Protein AF-A0A2N7QPP7-F1 (afdb_monomer)

Nearest PDB structures (foldseek):
  8wt9-assembly1_D  TM=9.620E-01  e=8.419E-05  Escherichia coli
  8wt7-assembly1_C  TM=9.598E-01  e=2.816E-04  Escherichia coli

pLDDT: mean 89.64, std 8.33, range [56.47, 95.56]

Solvent-accessible surface area (backbone atoms only — not comparable to full-atom values): 4197 Å² total; per-residue (Å²): 129,71,88,83,54,66,65,67,61,56,62,65,33,46,60,59,23,48,49,34,38,76,72,37,72,36,31,33,45,43,44,47,57,42,45,74,70,70,46,55,72,69,57,47,40,54,52,38,34,54,49,50,52,53,49,53,50,49,28,68,74,67,72,46,79,87,62,62,76,85,52,48,116

Radius of gyration: 12.39 Å; Cα contacts (8 Å, |Δi|>4): 53; chains: 1; bounding box: 26×25×29 Å

Secondary structure (DSSP, 8-state):
--TTS-HHHHHHHHHHHHHHHHH-HHHHHHHHHHHHTT--HHHHHHHHHHHHHHHHHHHHHH-PPP-GGGG--

Structure (mmCIF, N/CA/C/O backbone):
data_AF-A0A2N7QPP7-F1
#
_entry.id   AF-A0A2N7QPP7-F1
#
loop_
_atom_site.group_PDB
_atom_site.id
_atom_site.type_symbol
_atom_site.label_atom_id
_atom_site.label_alt_id
_atom_site.label_comp_id
_atom_site.label_asym_id
_atom_site.label_entity_id
_atom_site.label_seq_id
_atom_site.pdbx_PDB_ins_code
_atom_site.Cartn_x
_atom_site.Cartn_y
_atom_site.Cartn_z
_atom_site.occupancy
_atom_site.B_iso_or_equiv
_atom_site.auth_seq_id
_atom_site.auth_comp_id
_atom_site.auth_asym_id
_atom_site.auth_atom_id
_atom_site.pdbx_PDB_model_num
ATOM 1 N N . MET A 1 1 ? 5.534 3.709 10.583 1.00 56.47 1 MET A N 1
ATOM 2 C CA . MET A 1 1 ? 6.562 4.247 9.666 1.00 56.47 1 MET A CA 1
ATOM 3 C C . MET A 1 1 ? 7.481 5.102 10.508 1.00 56.47 1 MET A C 1
ATOM 5 O O . MET A 1 1 ? 6.982 6.037 11.123 1.00 56.47 1 MET A O 1
ATOM 9 N N . SER A 1 2 ? 8.761 4.746 10.619 1.00 64.38 2 SER A N 1
ATOM 10 C CA . SER A 1 2 ? 9.703 5.602 11.341 1.00 64.38 2 SER A CA 1
ATOM 11 C C . SER A 1 2 ? 9.740 6.979 10.669 1.00 64.38 2 SER A C 1
ATOM 13 O O . SER A 1 2 ? 9.777 7.062 9.435 1.00 64.38 2 SER A O 1
ATOM 15 N N . LYS A 1 3 ? 9.709 8.062 11.458 1.00 67.06 3 LYS A N 1
ATOM 16 C CA . LYS A 1 3 ? 9.877 9.429 10.930 1.00 67.06 3 LYS A CA 1
ATOM 17 C C . LYS A 1 3 ? 11.260 9.636 10.292 1.00 67.06 3 LYS A C 1
ATOM 19 O O . LYS A 1 3 ? 11.419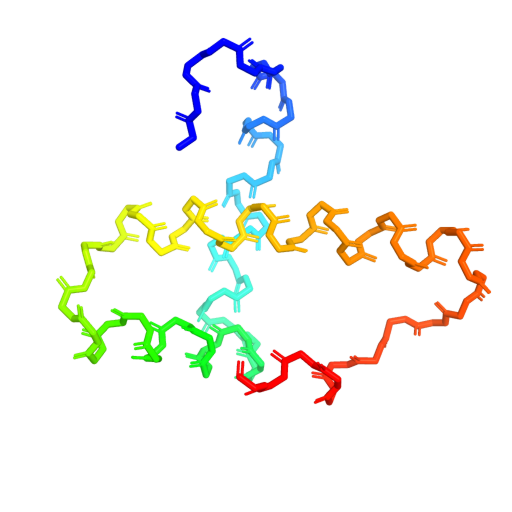 10.558 9.497 1.00 67.06 3 LYS A O 1
ATOM 24 N N . VAL A 1 4 ? 12.193 8.720 10.557 1.00 72.12 4 VAL A N 1
ATOM 25 C CA . VAL A 1 4 ? 13.585 8.718 10.085 1.00 72.12 4 VAL A CA 1
ATOM 26 C C . VAL A 1 4 ? 13.730 8.322 8.604 1.00 72.12 4 VAL A C 1
ATOM 28 O O . VAL A 1 4 ? 14.740 8.627 7.990 1.00 72.12 4 VAL A O 1
ATOM 31 N N . GLY A 1 5 ? 12.727 7.689 7.978 1.00 72.81 5 GLY A N 1
ATOM 32 C CA . GLY A 1 5 ? 12.818 7.314 6.554 1.00 72.81 5 GLY A CA 1
ATOM 33 C C . GLY A 1 5 ? 12.883 8.509 5.581 1.00 72.81 5 GLY A C 1
ATOM 34 O O . GLY A 1 5 ? 12.589 9.645 5.957 1.00 72.81 5 GLY A O 1
ATOM 35 N N . HIS A 1 6 ? 13.176 8.243 4.304 1.00 83.81 6 HIS A N 1
ATOM 36 C CA . HIS A 1 6 ? 13.303 9.279 3.270 1.00 83.81 6 HIS A CA 1
ATOM 37 C C . HIS A 1 6 ? 11.999 10.081 3.086 1.00 83.81 6 HIS A C 1
ATOM 39 O O . HIS A 1 6 ? 10.958 9.538 2.702 1.00 83.81 6 HIS A O 1
ATOM 45 N N . SER A 1 7 ? 12.047 11.391 3.345 1.00 85.88 7 SER A N 1
ATOM 46 C CA . SER A 1 7 ? 10.877 12.286 3.331 1.00 85.88 7 SER A CA 1
ATOM 47 C C . SER A 1 7 ? 10.206 12.363 1.957 1.00 85.88 7 SER A C 1
ATOM 49 O O . SER A 1 7 ? 8.985 12.225 1.864 1.00 85.88 7 SER A O 1
ATOM 51 N N . PHE A 1 8 ? 11.009 12.497 0.898 1.00 88.19 8 PHE A N 1
ATOM 52 C CA . PHE A 1 8 ? 10.546 12.492 -0.492 1.00 88.19 8 PHE A CA 1
ATOM 53 C C . PHE A 1 8 ? 9.730 11.241 -0.832 1.00 88.19 8 PHE A C 1
ATOM 55 O O . PHE A 1 8 ? 8.600 11.355 -1.297 1.00 88.19 8 PHE A O 1
ATOM 62 N N . LEU A 1 9 ? 10.246 10.049 -0.509 1.00 85.94 9 LEU A N 1
ATOM 63 C CA . LEU A 1 9 ? 9.567 8.790 -0.811 1.00 85.94 9 LEU A CA 1
ATOM 64 C C . LEU A 1 9 ? 8.215 8.681 -0.091 1.00 85.94 9 LEU A C 1
ATOM 66 O O . LEU A 1 9 ? 7.234 8.217 -0.668 1.00 85.94 9 LEU A O 1
ATOM 70 N N . ARG A 1 10 ? 8.120 9.172 1.153 1.00 86.62 10 ARG A N 1
ATOM 71 C CA . ARG A 1 10 ? 6.835 9.231 1.867 1.00 86.62 10 ARG A CA 1
ATOM 72 C C . ARG A 1 10 ? 5.826 10.136 1.168 1.00 86.62 10 ARG A C 1
ATOM 74 O O . ARG A 1 10 ? 4.657 9.773 1.078 1.00 86.62 10 ARG A O 1
ATOM 81 N N . LYS A 1 11 ? 6.264 11.303 0.691 1.00 89.94 11 LYS A N 1
ATOM 82 C CA . LYS A 1 11 ? 5.400 12.245 -0.030 1.00 89.94 11 LYS A CA 1
ATOM 83 C C . LYS A 1 11 ? 4.943 11.646 -1.362 1.00 89.94 11 LYS A C 1
ATOM 85 O O . LYS A 1 11 ? 3.748 11.645 -1.641 1.00 89.94 11 LYS A O 1
ATOM 90 N N . ALA A 1 12 ? 5.873 11.064 -2.118 1.00 92.06 12 ALA A N 1
ATOM 91 C CA . ALA A 1 12 ? 5.605 10.445 -3.412 1.00 92.06 12 ALA A CA 1
ATOM 92 C C . ALA A 1 12 ? 4.626 9.264 -3.313 1.00 92.06 12 ALA A C 1
ATOM 94 O O . ALA A 1 12 ? 3.746 9.124 -4.153 1.00 92.06 12 ALA A O 1
ATOM 95 N N . LEU A 1 13 ? 4.730 8.439 -2.266 1.00 92.06 13 LEU A N 1
AT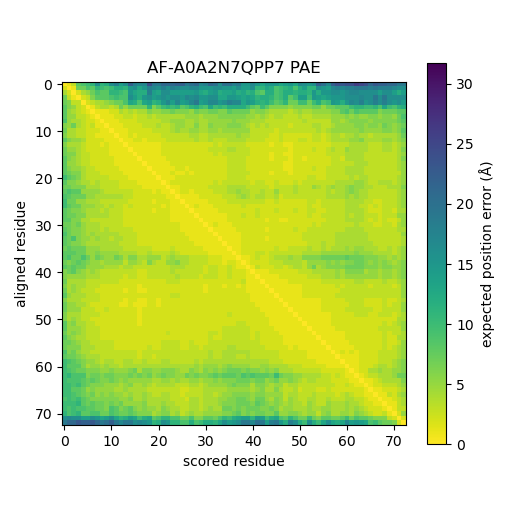OM 96 C CA . LEU A 1 13 ? 3.906 7.234 -2.112 1.00 92.06 13 LEU A CA 1
ATOM 97 C C . LEU A 1 13 ? 2.552 7.460 -1.441 1.00 92.06 13 LEU A C 1
ATOM 99 O O . LEU A 1 13 ? 1.727 6.547 -1.446 1.00 92.06 13 LEU A O 1
ATOM 103 N N . TYR A 1 14 ? 2.297 8.634 -0.859 1.00 93.12 14 TYR A N 1
ATOM 104 C CA . TYR A 1 14 ? 1.047 8.877 -0.140 1.00 93.12 14 TYR A CA 1
ATOM 105 C C . TYR A 1 14 ? -0.176 8.782 -1.062 1.00 93.12 14 TYR A C 1
ATOM 107 O O . TYR A 1 14 ? -1.107 8.027 -0.773 1.00 93.12 14 TYR A O 1
ATOM 115 N N . MET A 1 15 ? -0.156 9.496 -2.193 1.00 95.00 15 MET A N 1
ATOM 116 C CA . MET A 1 15 ? -1.260 9.471 -3.159 1.00 95.00 15 MET A CA 1
ATOM 117 C C . MET A 1 15 ? -1.427 8.104 -3.838 1.00 95.00 15 MET A C 1
ATOM 119 O O . MET A 1 15 ? -2.543 7.582 -3.813 1.00 95.00 15 MET A O 1
ATOM 123 N N . PRO A 1 16 ? -0.364 7.444 -4.340 1.00 94.62 16 PRO 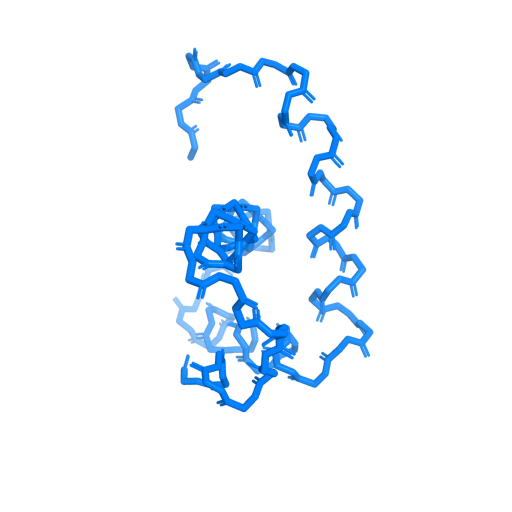A N 1
ATOM 124 C CA . PRO A 1 16 ? -0.456 6.075 -4.846 1.00 94.62 16 PRO A CA 1
ATOM 125 C C . PRO A 1 16 ? -1.042 5.088 -3.832 1.00 94.62 16 PRO A C 1
ATOM 127 O O . PRO A 1 16 ? -1.912 4.288 -4.180 1.00 94.62 16 PRO A O 1
ATOM 130 N N . ALA A 1 17 ? -0.631 5.162 -2.562 1.00 94.44 17 ALA A N 1
ATOM 131 C CA . ALA A 1 17 ? -1.176 4.310 -1.507 1.00 94.44 17 ALA A CA 1
ATOM 132 C C . ALA A 1 17 ? -2.665 4.578 -1.262 1.00 94.44 17 ALA A C 1
ATOM 134 O O . ALA A 1 17 ? -3.443 3.635 -1.108 1.00 94.44 17 ALA A O 1
ATOM 135 N N . MET A 1 18 ? -3.073 5.848 -1.262 1.00 95.06 18 MET A N 1
ATOM 136 C CA . MET A 1 18 ? -4.474 6.227 -1.117 1.00 95.06 18 MET A CA 1
ATOM 137 C C . MET A 1 18 ? -5.317 5.682 -2.275 1.00 95.06 18 MET A C 1
ATOM 139 O O . MET A 1 18 ? -6.285 4.960 -2.039 1.00 95.06 18 MET A O 1
ATOM 143 N N . VAL A 1 19 ? -4.918 5.953 -3.519 1.00 95.56 19 VAL A N 1
ATOM 144 C CA . VAL A 1 19 ? -5.623 5.487 -4.724 1.00 95.56 19 VAL A CA 1
ATOM 145 C C . VAL A 1 19 ? -5.737 3.966 -4.730 1.00 95.56 19 VAL A C 1
ATOM 147 O O . VAL A 1 19 ? -6.824 3.433 -4.942 1.00 95.56 19 VAL A O 1
ATOM 150 N N .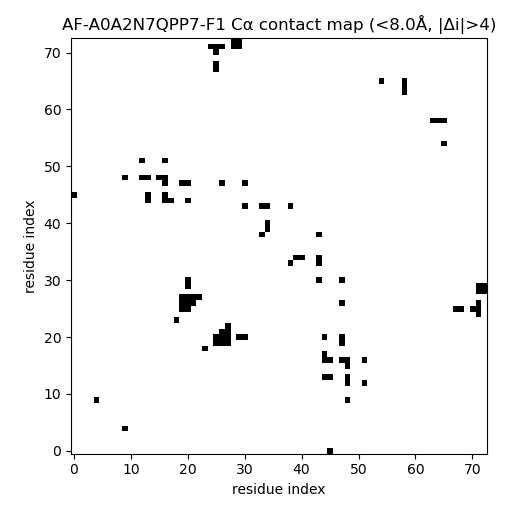 THR A 1 20 ? -4.654 3.265 -4.401 1.00 94.25 20 THR A N 1
ATOM 151 C CA . THR A 1 20 ? -4.634 1.801 -4.332 1.00 94.25 20 THR A CA 1
ATOM 152 C C . THR A 1 20 ? -5.685 1.270 -3.355 1.00 94.25 20 THR A C 1
ATOM 154 O O . THR A 1 20 ? -6.491 0.421 -3.718 1.00 94.25 20 THR A O 1
ATOM 157 N N . VAL A 1 21 ? -5.755 1.806 -2.132 1.00 93.81 21 VAL A N 1
ATOM 158 C CA . VAL A 1 21 ? -6.730 1.347 -1.124 1.00 93.81 21 VAL A CA 1
ATOM 159 C C . VAL A 1 21 ? -8.184 1.567 -1.564 1.00 93.81 21 VAL A C 1
ATOM 161 O O . VAL A 1 21 ? -9.049 0.769 -1.206 1.00 93.81 21 VAL A O 1
ATOM 164 N N . TYR A 1 22 ? -8.482 2.628 -2.321 1.00 92.12 22 TYR A N 1
ATOM 165 C CA . TYR A 1 22 ? -9.864 3.007 -2.650 1.00 92.12 22 TYR A CA 1
ATOM 166 C C . TYR A 1 22 ? -10.334 2.612 -4.053 1.00 92.12 22 TYR A C 1
ATOM 168 O O . TYR A 1 22 ? -11.547 2.549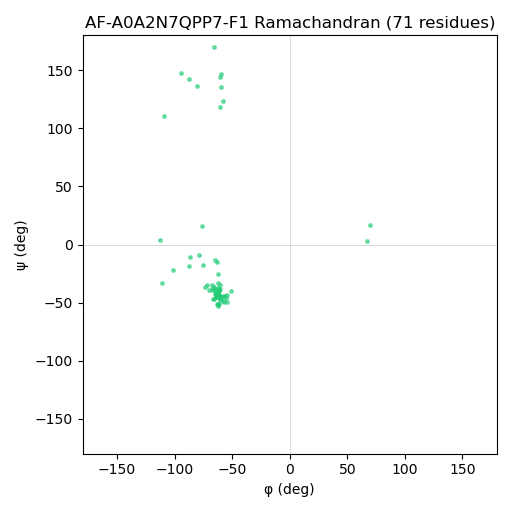 -4.291 1.00 92.12 22 TYR A O 1
ATOM 176 N N . ARG A 1 23 ? -9.425 2.385 -5.003 1.00 93.19 23 ARG A N 1
ATOM 177 C CA . ARG A 1 23 ? -9.758 2.127 -6.413 1.00 93.19 23 ARG A CA 1
ATOM 178 C C . ARG A 1 23 ? -9.470 0.695 -6.844 1.00 93.19 23 ARG A C 1
ATOM 180 O O . ARG A 1 23 ? -10.252 0.168 -7.625 1.00 93.19 23 ARG A O 1
ATOM 187 N N . THR A 1 24 ? -8.446 0.031 -6.306 1.00 92.69 24 THR A N 1
ATOM 188 C CA . THR A 1 24 ? -8.092 -1.332 -6.739 1.00 92.69 24 THR A CA 1
ATOM 189 C C . THR A 1 24 ? -8.730 -2.404 -5.853 1.00 92.69 24 THR A C 1
ATOM 191 O O . THR A 1 24 ? -8.921 -2.213 -4.651 1.00 92.69 24 THR A O 1
ATOM 194 N N . ALA A 1 25 ? -9.069 -3.559 -6.435 1.00 92.00 25 ALA A N 1
ATOM 195 C CA . ALA A 1 25 ? -9.673 -4.672 -5.696 1.00 92.00 25 ALA A CA 1
ATOM 196 C C . ALA A 1 25 ? -8.718 -5.245 -4.631 1.00 92.00 25 ALA A C 1
ATOM 198 O O . ALA A 1 25 ? -9.098 -5.415 -3.471 1.00 92.00 25 ALA A O 1
ATOM 199 N N . TRP A 1 26 ? -7.450 -5.461 -4.996 1.00 93.44 26 TRP A N 1
ATOM 200 C CA . TRP A 1 26 ? -6.429 -5.974 -4.077 1.00 93.44 26 TRP A CA 1
ATOM 201 C C . TRP A 1 26 ? -6.138 -4.992 -2.930 1.00 93.44 26 TRP A C 1
ATOM 203 O O . TRP A 1 26 ? -5.980 -5.397 -1.777 1.00 93.44 26 TRP A O 1
ATOM 213 N N . GLY A 1 27 ? -6.127 -3.686 -3.223 1.00 92.81 27 GLY A N 1
ATOM 214 C CA . GLY A 1 27 ? -5.895 -2.643 -2.232 1.00 92.81 27 GLY A CA 1
ATOM 215 C C . GLY A 1 27 ? -7.057 -2.494 -1.254 1.00 92.81 27 GLY A C 1
ATOM 216 O O . GLY A 1 27 ? -6.827 -2.351 -0.049 1.00 92.81 27 GLY A O 1
ATOM 217 N N . LYS A 1 28 ? -8.298 -2.605 -1.747 1.00 93.06 28 LYS A N 1
ATOM 218 C CA . LYS A 1 28 ? -9.504 -2.663 -0.909 1.00 93.06 28 LYS A CA 1
ATOM 219 C C . LYS A 1 28 ? -9.470 -3.861 0.032 1.00 93.06 28 LYS A C 1
ATOM 221 O O . LYS A 1 28 ? -9.681 -3.664 1.224 1.00 93.06 28 LYS A O 1
ATOM 226 N N . ARG A 1 29 ? -9.147 -5.062 -0.465 1.00 93.19 29 ARG A N 1
ATOM 227 C CA . ARG A 1 29 ? -9.064 -6.282 0.359 1.00 93.19 29 ARG A CA 1
ATOM 228 C C . ARG A 1 29 ? -8.005 -6.154 1.455 1.00 93.19 29 ARG A C 1
ATOM 230 O O . ARG A 1 29 ? -8.298 -6.398 2.625 1.00 93.19 29 ARG A O 1
ATOM 237 N N . PHE A 1 30 ? -6.816 -5.653 1.111 1.00 92.75 30 PHE A N 1
ATOM 238 C CA . PHE A 1 30 ? -5.776 -5.344 2.096 1.00 92.75 30 PHE A CA 1
ATOM 239 C C . PHE A 1 30 ? -6.269 -4.335 3.144 1.00 92.75 30 PHE A C 1
ATOM 241 O O . PHE A 1 30 ? -6.141 -4.561 4.345 1.00 92.75 30 PHE A O 1
ATOM 248 N N . GLY A 1 31 ? -6.878 -3.231 2.703 1.00 92.44 31 GLY A N 1
ATOM 249 C CA . GLY A 1 31 ? -7.413 -2.211 3.598 1.00 92.44 31 GLY A CA 1
ATOM 250 C C . GLY A 1 31 ? -8.516 -2.739 4.517 1.00 92.44 31 GLY A C 1
ATOM 251 O O . GLY A 1 31 ? -8.497 -2.450 5.709 1.00 92.44 31 GLY A O 1
ATOM 252 N N . GLN A 1 32 ? -9.445 -3.536 3.991 1.00 93.38 32 GLN A N 1
ATOM 253 C CA . GLN A 1 32 ? -10.530 -4.164 4.745 1.00 93.38 32 GLN A CA 1
ATOM 254 C C . GLN A 1 32 ? -9.995 -5.102 5.824 1.00 93.38 32 GLN A C 1
ATOM 256 O O . GLN A 1 32 ? -10.427 -4.987 6.966 1.00 93.38 32 GLN A O 1
ATOM 261 N N . ARG A 1 33 ? -8.999 -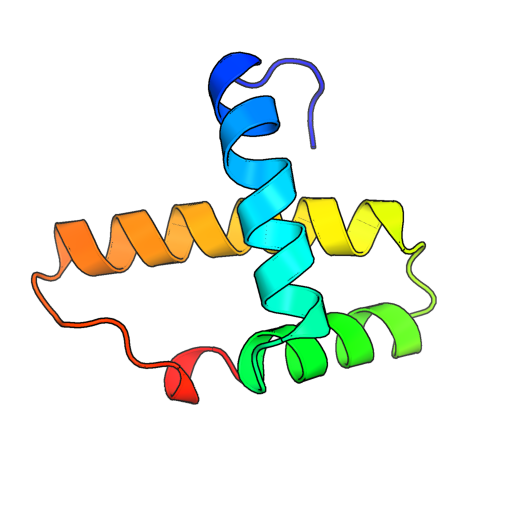5.942 5.511 1.00 93.81 33 ARG A N 1
ATOM 262 C CA . ARG A 1 33 ? -8.362 -6.825 6.500 1.00 93.81 33 ARG A CA 1
ATOM 263 C C . ARG A 1 33 ? -7.783 -6.041 7.678 1.00 93.81 33 ARG A C 1
ATOM 265 O O . ARG A 1 33 ? -7.981 -6.414 8.831 1.00 93.81 33 ARG A O 1
ATOM 272 N N . LEU A 1 34 ? -7.099 -4.926 7.411 1.00 93.12 34 LEU A N 1
ATOM 273 C CA . LEU A 1 34 ? -6.569 -4.083 8.485 1.00 93.12 34 LEU A CA 1
ATOM 274 C C . LEU A 1 34 ? -7.670 -3.315 9.235 1.00 93.12 34 LEU A C 1
ATOM 276 O O . LEU A 1 34 ? -7.543 -3.127 10.443 1.00 93.12 34 LEU A O 1
ATOM 280 N N . ARG A 1 35 ? -8.742 -2.882 8.558 1.00 93.88 35 ARG A N 1
ATOM 281 C CA . ARG A 1 35 ? -9.903 -2.259 9.225 1.00 93.88 35 ARG A CA 1
ATOM 282 C C . ARG A 1 35 ? -10.600 -3.242 10.158 1.00 93.88 35 ARG A C 1
ATOM 284 O O . ARG A 1 35 ? -10.898 -2.865 11.283 1.00 93.88 35 ARG A O 1
ATOM 291 N N . ALA A 1 36 ? -10.800 -4.483 9.715 1.00 94.31 36 ALA A N 1
ATOM 292 C CA . ALA A 1 36 ? -11.371 -5.557 10.523 1.00 94.31 36 ALA A CA 1
ATOM 293 C C . ALA A 1 36 ? -10.506 -5.854 11.759 1.00 94.31 36 ALA A C 1
ATOM 295 O O . ALA A 1 36 ? -11.029 -6.078 12.840 1.00 94.31 36 ALA A O 1
ATOM 296 N N . ALA A 1 37 ? -9.180 -5.732 11.636 1.00 93.12 37 ALA A N 1
ATOM 297 C CA . ALA A 1 37 ? -8.243 -5.806 12.760 1.00 93.12 37 ALA A CA 1
ATOM 298 C C . ALA A 1 37 ? -8.193 -4.529 13.640 1.00 93.12 37 ALA A C 1
ATOM 300 O O . ALA A 1 37 ? -7.217 -4.321 14.368 1.00 93.12 37 ALA A O 1
ATOM 301 N N . GLY A 1 38 ? -9.179 -3.630 13.529 1.00 93.62 38 GLY A N 1
ATOM 302 C CA . GLY A 1 38 ? -9.308 -2.419 14.347 1.00 93.62 38 GLY A CA 1
ATOM 303 C C . GLY A 1 38 ? -8.264 -1.334 14.068 1.00 93.62 38 GLY A C 1
ATOM 304 O O . GLY A 1 38 ? -8.050 -0.444 14.890 1.00 93.62 38 GLY A O 1
ATOM 305 N N . LYS A 1 39 ? -7.550 -1.388 12.935 1.00 94.38 39 LYS A N 1
ATOM 306 C CA . LYS A 1 39 ? -6.462 -0.439 12.661 1.00 94.38 39 LYS A CA 1
ATOM 307 C C . LYS A 1 39 ? -6.989 0.902 12.146 1.00 94.38 39 LYS A C 1
ATOM 309 O O . LYS A 1 39 ? -7.814 0.968 11.235 1.00 94.38 39 LYS A O 1
ATOM 314 N N . ALA A 1 40 ? -6.426 1.993 12.667 1.00 93.31 40 ALA A N 1
ATOM 315 C CA . ALA A 1 40 ? -6.757 3.350 12.240 1.00 93.31 40 ALA A CA 1
ATOM 316 C C . ALA A 1 40 ? -6.448 3.588 10.749 1.00 93.31 40 ALA A C 1
ATOM 318 O O . ALA A 1 40 ? -5.421 3.143 10.232 1.00 93.31 40 ALA A O 1
ATOM 319 N N . LYS A 1 41 ? -7.283 4.384 10.064 1.00 89.69 41 LYS A N 1
ATOM 320 C CA . LYS A 1 41 ? -7.179 4.669 8.614 1.00 89.69 41 LYS A CA 1
ATOM 321 C C . LYS A 1 41 ? -5.774 5.124 8.181 1.00 89.69 41 LYS A C 1
ATOM 323 O O . LYS A 1 41 ? -5.267 4.682 7.153 1.00 89.69 41 LYS A O 1
ATOM 328 N N . LYS A 1 42 ? -5.116 5.961 8.991 1.00 90.75 42 LYS A N 1
ATOM 329 C CA . LYS A 1 42 ? -3.755 6.461 8.729 1.00 90.75 42 LYS A CA 1
ATOM 330 C C . LYS A 1 42 ? -2.699 5.350 8.768 1.00 90.75 42 LYS A C 1
ATOM 332 O O . LYS A 1 42 ? -1.774 5.357 7.959 1.00 90.75 42 LYS A O 1
ATOM 337 N N . LEU A 1 43 ? -2.860 4.372 9.665 1.00 92.94 43 LEU A N 1
ATOM 338 C CA . LEU A 1 43 ? -1.983 3.202 9.741 1.00 92.94 43 LEU A CA 1
ATOM 339 C C . LEU A 1 43 ? -2.107 2.346 8.476 1.00 92.94 43 LEU A C 1
ATOM 341 O O . LEU A 1 43 ? -1.102 1.875 7.956 1.00 92.94 43 LEU A O 1
ATOM 345 N N . ILE A 1 44 ? -3.327 2.190 7.957 1.00 94.06 44 ILE A N 1
ATOM 346 C CA . ILE A 1 44 ? -3.601 1.402 6.749 1.00 94.06 44 ILE A CA 1
ATOM 347 C C . ILE A 1 44 ? -2.903 2.005 5.534 1.00 94.06 44 ILE A C 1
ATOM 349 O O . ILE A 1 44 ? -2.246 1.280 4.791 1.00 94.06 44 ILE A O 1
ATOM 353 N N . ILE A 1 45 ? -2.987 3.328 5.364 1.00 93.25 45 ILE A N 1
ATOM 354 C CA . ILE A 1 45 ? -2.269 4.025 4.289 1.00 93.25 45 ILE A CA 1
ATOM 355 C C . ILE A 1 45 ? -0.760 3.812 4.448 1.00 93.25 45 ILE A C 1
ATOM 357 O O . ILE A 1 45 ? -0.099 3.421 3.493 1.00 93.25 45 ILE A O 1
ATOM 361 N N . GLY A 1 46 ? -0.212 3.965 5.658 1.00 92.94 46 GLY A N 1
ATOM 362 C CA . GLY A 1 46 ? 1.212 3.714 5.909 1.00 92.94 46 GLY A CA 1
ATOM 363 C C . GLY A 1 46 ? 1.649 2.270 5.622 1.00 92.94 46 GLY A C 1
ATOM 364 O O . GLY A 1 46 ? 2.732 2.044 5.080 1.00 92.94 46 GLY A O 1
ATOM 365 N N . ALA A 1 47 ? 0.807 1.287 5.944 1.00 93.12 47 ALA A N 1
ATOM 366 C CA . ALA A 1 47 ? 1.048 -0.118 5.623 1.00 93.12 47 ALA A CA 1
ATOM 367 C C . ALA A 1 47 ? 0.999 -0.367 4.107 1.00 93.12 47 ALA A C 1
ATOM 369 O O . ALA A 1 47 ? 1.841 -1.095 3.580 1.00 93.12 47 ALA A O 1
ATOM 370 N N . MET A 1 48 ? 0.072 0.287 3.400 1.00 94.38 48 MET A N 1
ATOM 371 C CA . MET A 1 48 ? -0.014 0.228 1.942 1.00 94.38 48 MET A CA 1
ATOM 372 C C . MET A 1 48 ? 1.219 0.846 1.278 1.00 94.38 48 MET A C 1
ATOM 374 O O . MET A 1 48 ? 1.772 0.245 0.366 1.00 94.38 48 MET A O 1
ATOM 378 N N . MET A 1 49 ? 1.709 1.990 1.767 1.00 94.44 49 MET A N 1
ATOM 379 C CA . MET A 1 49 ? 2.945 2.603 1.261 1.00 94.44 49 MET A CA 1
ATOM 380 C C . MET A 1 49 ? 4.120 1.625 1.339 1.00 94.44 49 MET A C 1
ATOM 382 O O . MET A 1 49 ? 4.844 1.453 0.363 1.00 94.44 49 MET A O 1
ATOM 386 N N . ARG A 1 50 ? 4.284 0.932 2.477 1.00 92.94 50 ARG A N 1
ATOM 387 C CA . ARG A 1 50 ? 5.324 -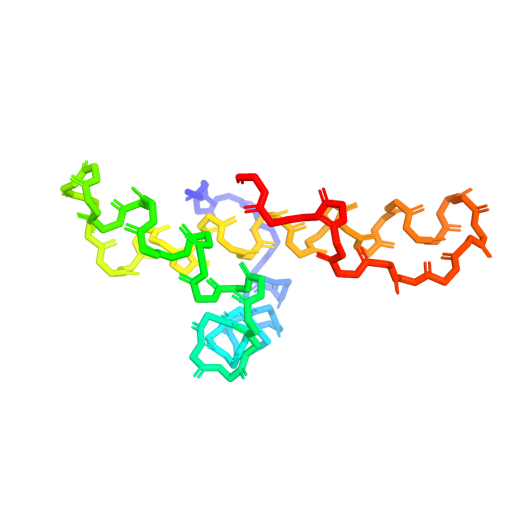0.098 2.623 1.00 92.94 50 ARG A CA 1
ATOM 388 C C . ARG A 1 50 ? 5.118 -1.244 1.632 1.00 92.94 50 ARG A C 1
ATOM 390 O O . ARG A 1 50 ? 6.081 -1.682 1.012 1.00 92.94 50 ARG A O 1
ATOM 397 N N . LYS A 1 51 ? 3.880 -1.722 1.466 1.00 92.75 51 LYS A N 1
ATOM 398 C CA . LYS A 1 51 ? 3.567 -2.802 0.519 1.0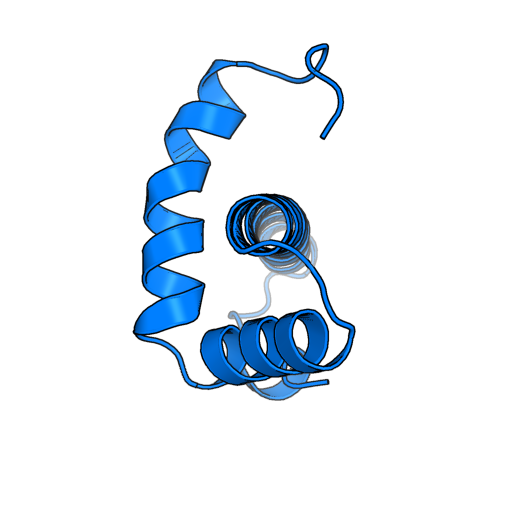0 92.75 51 LYS A CA 1
ATOM 399 C C . LYS A 1 51 ? 3.890 -2.399 -0.923 1.00 92.75 51 LYS A C 1
ATOM 401 O O . LYS A 1 51 ? 4.528 -3.178 -1.616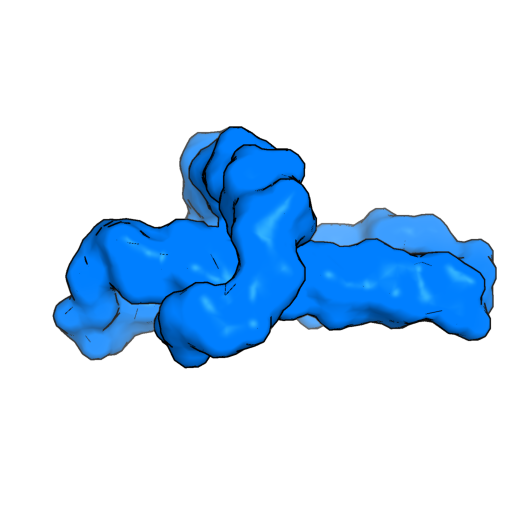 1.00 92.75 51 LYS A O 1
ATOM 406 N N . LEU A 1 52 ? 3.553 -1.177 -1.337 1.00 93.00 52 LEU A N 1
ATOM 407 C CA . LEU A 1 52 ? 3.856 -0.661 -2.676 1.00 93.00 52 LEU A CA 1
ATOM 408 C C . LEU A 1 52 ? 5.359 -0.602 -2.970 1.00 93.00 52 LEU A C 1
ATOM 410 O O . LEU A 1 52 ? 5.761 -0.978 -4.065 1.00 93.00 52 LEU A O 1
ATOM 414 N N . VAL A 1 53 ? 6.194 -0.206 -2.002 1.00 93.12 53 VAL A N 1
ATOM 415 C CA . VAL A 1 53 ? 7.661 -0.228 -2.178 1.00 93.12 53 VAL A CA 1
ATOM 416 C C . VAL A 1 53 ? 8.162 -1.642 -2.444 1.00 93.12 53 VAL A C 1
ATOM 418 O O . VAL A 1 53 ? 8.949 -1.853 -3.360 1.00 93.12 53 VAL A O 1
ATOM 421 N N . HIS A 1 54 ? 7.691 -2.621 -1.670 1.00 91.88 54 HIS A N 1
ATOM 422 C CA . HIS A 1 54 ? 8.097 -4.013 -1.861 1.00 91.88 54 HIS A CA 1
ATOM 423 C C . HIS A 1 54 ? 7.604 -4.587 -3.187 1.00 91.88 54 HIS A C 1
ATOM 425 O O . HIS A 1 54 ? 8.339 -5.328 -3.829 1.00 91.88 54 HIS A O 1
ATOM 431 N N . VAL A 1 55 ? 6.392 -4.227 -3.608 1.00 92.56 55 VAL A N 1
ATOM 432 C CA . VAL A 1 55 ? 5.849 -4.617 -4.912 1.00 92.56 55 VAL A CA 1
ATOM 433 C C . VAL A 1 55 ? 6.696 -4.033 -6.040 1.00 92.56 55 VAL A C 1
ATOM 435 O O . VAL A 1 55 ? 7.148 -4.784 -6.896 1.00 92.56 55 VAL A O 1
ATOM 438 N N . ALA A 1 56 ? 6.967 -2.725 -6.016 1.00 92.38 56 ALA A N 1
ATOM 439 C CA . ALA A 1 56 ? 7.793 -2.066 -7.026 1.00 92.38 56 ALA A CA 1
ATOM 440 C C . ALA A 1 56 ? 9.196 -2.686 -7.092 1.00 92.38 56 ALA A C 1
ATOM 442 O O . ALA A 1 56 ? 9.674 -3.024 -8.170 1.00 92.38 56 ALA A O 1
ATOM 443 N N . PHE A 1 57 ? 9.823 -2.916 -5.936 1.00 93.56 57 PHE A N 1
ATOM 444 C CA . PHE A 1 57 ? 11.118 -3.586 -5.868 1.00 93.56 57 PHE A CA 1
ATOM 445 C C . PHE A 1 57 ? 11.062 -5.025 -6.401 1.00 93.56 57 PHE A C 1
ATOM 447 O O . PHE A 1 57 ? 11.959 -5.445 -7.124 1.00 93.56 57 PHE A O 1
ATOM 454 N N . GLY A 1 58 ? 10.008 -5.780 -6.080 1.00 93.19 58 GLY A N 1
ATOM 455 C CA . GLY A 1 58 ? 9.815 -7.147 -6.565 1.00 93.19 58 GLY A CA 1
ATOM 456 C C . GLY A 1 58 ? 9.644 -7.219 -8.082 1.00 93.19 58 GLY A C 1
ATOM 457 O O . GLY A 1 58 ? 10.266 -8.064 -8.722 1.00 93.19 58 GLY A O 1
ATOM 458 N N . VAL A 1 59 ? 8.865 -6.306 -8.665 1.00 94.56 59 VAL A N 1
ATOM 459 C CA . VAL A 1 59 ? 8.686 -6.177 -10.122 1.00 94.56 59 VAL A CA 1
ATOM 460 C C . VAL A 1 59 ? 10.018 -5.855 -10.795 1.00 94.56 59 VAL A C 1
ATOM 462 O O . VAL A 1 59 ? 10.440 -6.580 -11.690 1.00 94.56 59 VAL A O 1
ATOM 465 N N . LEU A 1 60 ? 10.732 -4.836 -10.306 1.00 94.38 60 LEU A N 1
ATOM 466 C CA . LEU A 1 60 ? 12.023 -4.429 -10.868 1.00 94.38 60 LEU A CA 1
ATOM 467 C C . LEU A 1 60 ? 13.079 -5.535 -10.767 1.00 94.38 60 LEU A C 1
ATOM 469 O O . LEU A 1 60 ? 13.829 -5.758 -11.710 1.00 94.38 60 LEU A O 1
ATOM 473 N N . ARG A 1 61 ? 13.129 -6.251 -9.639 1.00 94.75 61 ARG A N 1
ATOM 474 C CA . ARG A 1 61 ? 14.108 -7.322 -9.417 1.00 94.75 61 ARG A CA 1
ATOM 475 C C . ARG A 1 61 ? 13.795 -8.590 -10.211 1.00 94.75 61 ARG A C 1
ATOM 477 O O . ARG A 1 61 ? 14.718 -9.282 -10.620 1.00 94.75 61 ARG A O 1
ATOM 484 N N . SER A 1 62 ? 12.519 -8.936 -10.365 1.00 92.81 62 SER A N 1
ATOM 485 C CA . SER A 1 62 ? 12.107 -10.166 -11.056 1.00 92.81 62 SER A CA 1
ATOM 486 C C . SER A 1 62 ? 11.952 -9.997 -12.566 1.00 92.81 62 SER A C 1
ATOM 488 O O . SER A 1 62 ? 11.898 -11.000 -13.272 1.00 92.81 62 SER A O 1
ATOM 490 N N . GLY A 1 63 ? 11.817 -8.759 -13.053 1.00 92.06 63 GLY A N 1
ATOM 491 C CA . GLY A 1 63 ? 11.484 -8.461 -14.448 1.00 92.06 63 GLY A CA 1
ATOM 492 C C . GLY A 1 63 ? 10.066 -8.885 -14.852 1.00 92.06 63 GLY A C 1
ATOM 493 O O . GLY A 1 63 ? 9.693 -8.741 -16.013 1.00 92.06 63 GLY A O 1
ATOM 494 N N . LYS A 1 64 ? 9.262 -9.415 -13.921 1.00 91.88 64 LYS A N 1
ATOM 495 C CA . LYS A 1 64 ? 7.891 -9.856 -14.186 1.00 91.88 64 LYS A CA 1
ATOM 496 C C . LYS A 1 64 ? 6.918 -8.701 -14.006 1.00 91.88 64 LYS A C 1
ATOM 498 O O . LYS A 1 64 ? 7.048 -7.901 -13.081 1.00 91.88 64 LYS A O 1
ATOM 503 N N . ILE A 1 65 ? 5.911 -8.658 -14.873 1.00 92.69 65 ILE A N 1
ATOM 504 C CA . ILE A 1 65 ? 4.819 -7.687 -14.793 1.00 92.69 65 ILE A CA 1
ATOM 505 C C . ILE A 1 65 ? 4.089 -7.853 -13.452 1.00 92.69 65 ILE A C 1
ATOM 507 O O . ILE A 1 65 ? 3.987 -8.952 -12.907 1.00 92.69 65 ILE A O 1
ATOM 511 N N . PHE A 1 66 ? 3.593 -6.741 -12.911 1.00 91.81 66 PHE A N 1
ATOM 512 C CA . PHE A 1 66 ? 2.800 -6.737 -11.689 1.00 91.81 66 PHE A CA 1
ATOM 513 C C . PHE A 1 66 ? 1.548 -7.617 -11.822 1.00 91.81 66 PHE A C 1
ATOM 515 O O . PHE A 1 66 ? 0.702 -7.361 -12.677 1.00 91.81 66 PHE A O 1
ATOM 522 N N . ASP A 1 67 ? 1.401 -8.588 -10.917 1.00 90.88 67 ASP A N 1
ATOM 523 C CA . ASP A 1 67 ? 0.213 -9.434 -10.803 1.00 90.88 67 ASP A CA 1
ATOM 524 C C . ASP A 1 67 ? -0.585 -9.082 -9.526 1.00 90.88 67 ASP A C 1
ATOM 526 O O . ASP A 1 67 ? -0.139 -9.363 -8.406 1.00 90.88 67 ASP A O 1
ATOM 530 N N . PRO A 1 68 ? -1.783 -8.479 -9.652 1.00 87.81 68 PRO A N 1
ATOM 531 C CA . PRO A 1 68 ? -2.629 -8.124 -8.513 1.00 87.81 68 PRO A CA 1
ATOM 532 C C . PRO A 1 68 ? -3.107 -9.317 -7.670 1.00 87.81 68 PRO A C 1
ATOM 534 O O . PRO A 1 68 ? -3.427 -9.133 -6.490 1.00 87.81 68 PRO A O 1
ATOM 537 N N . THR A 1 69 ? -3.197 -10.518 -8.249 1.00 87.88 69 THR A N 1
ATOM 538 C CA . THR A 1 69 ? -3.768 -11.704 -7.586 1.00 87.88 69 THR A CA 1
ATOM 539 C C . THR A 1 69 ? -2.890 -12.178 -6.426 1.00 87.88 69 THR A C 1
ATOM 541 O O . THR A 1 69 ? -3.402 -12.520 -5.358 1.00 87.88 69 THR A O 1
ATOM 544 N N . LEU A 1 70 ? -1.568 -12.037 -6.568 1.00 85.75 70 LEU A N 1
ATOM 545 C CA . LEU A 1 70 ? -0.557 -12.373 -5.557 1.00 85.75 70 LEU A CA 1
ATOM 546 C C . LEU A 1 70 ? -0.637 -11.501 -4.296 1.00 85.75 70 LEU A C 1
ATOM 548 O O . LEU A 1 70 ? -0.016 -11.789 -3.271 1.00 85.75 70 LEU A O 1
ATOM 552 N N . HIS A 1 71 ? -1.381 -10.396 -4.352 1.00 82.94 71 HIS A N 1
ATOM 553 C CA . HIS A 1 71 ? -1.417 -9.392 -3.292 1.00 82.94 71 HIS A CA 1
ATOM 554 C C . HIS A 1 71 ? -2.752 -9.302 -2.563 1.00 82.94 71 HIS A C 1
ATOM 556 O O . HIS A 1 71 ? -2.880 -8.460 -1.665 1.00 82.94 71 HIS A O 1
ATOM 562 N N . ALA A 1 72 ? -3.696 -10.176 -2.912 1.00 69.88 72 ALA A N 1
ATOM 563 C CA . ALA A 1 72 ? -5.036 -10.203 -2.356 1.00 69.88 72 ALA A CA 1
ATOM 564 C C . ALA A 1 72 ? -5.126 -10.861 -0.959 1.00 69.88 72 ALA A C 1
ATOM 566 O O . ALA A 1 72 ? -6.170 -10.736 -0.336 1.00 69.88 72 ALA A O 1
ATOM 567 N N . ALA A 1 73 ? -4.074 -11.511 -0.445 1.00 59.16 73 ALA A N 1
ATOM 568 C CA . ALA A 1 73 ? -4.071 -12.153 0.881 1.00 59.16 73 ALA A CA 1
ATOM 569 C C . ALA A 1 73 ? -4.167 -11.177 2.083 1.00 59.16 73 ALA A C 1
ATOM 571 O O . ALA A 1 73 ? -3.458 -10.133 2.128 1.00 59.16 73 ALA A O 1
#

Foldseek 3Di:
DPPPDDPVLCVVQQVVLVCQCPPPPLNVLQLVVVVVVVDDPVVSSVVSSVVVVVQVVCCVVVVDDRDSVVRND

Mean predicted aligned error: 4.24 Å

Sequence (73 aa):
MSKVGHSFLRKALYMPAMVTVYRTAWGKRFGQRLRAAGKAKKLIIGAMMRKLVHVAFGVLRSGKIFDPTLHAA